Protein AF-A0A315AU97-F1 (afdb_monomer_lite)

pLDDT: mean 83.16, std 10.39, range [40.03, 94.81]

Organism: NCBI:txid2094558

Foldseek 3Di:
DLVLLVVCQPVVVVCPDPVNVVVNVVSVVVVVVVCVVPDVVCLLVLLQQQDAPVCSVVSSVVSVVVVVVVVVCLVVVCLQAQAAQDQVRGPPPHGHHVHNSVSSVVVSVVVVVVVVVVVVRDDRPPDHSCRSVVVVVVVVD

InterPro domains:
  IPR005828 Major facilitator, sugar transporter-like [PF00083] (1-132)
  IPR020846 Major facilitator superfamily domain [PS50850] (1-126)
  IPR036259 MFS transporter superfamily [G3DSA:1.20.1250.20] (1-141)
  IPR036259 MFS transporter superfamily [SSF103473] (2-133)

Structure (mmCIF, N/CA/C/O backbone):
data_AF-A0A315AU97-F1
#
_entry.id   AF-A0A315AU97-F1
#
loop_
_atom_site.group_PDB
_atom_site.id
_atom_site.type_symbol
_atom_site.label_atom_id
_atom_site.label_alt_id
_atom_site.label_comp_id
_atom_site.label_asym_id
_atom_site.label_entity_id
_atom_site.label_seq_id
_atom_site.pdbx_PDB_ins_code
_atom_site.Cartn_x
_atom_site.Cartn_y
_atom_site.Cartn_z
_atom_site.occupancy
_atom_site.B_iso_or_equiv
_atom_site.auth_seq_id
_atom_site.auth_comp_id
_atom_site.auth_asym_id
_atom_site.auth_atom_id
_atom_site.pdbx_PDB_model_num
ATOM 1 N N . MET A 1 1 ? -7.446 -0.098 -7.449 1.00 87.81 1 MET A N 1
ATOM 2 C CA . MET A 1 1 ? -6.026 0.328 -7.413 1.00 87.81 1 MET A CA 1
ATOM 3 C C . MET A 1 1 ? -5.069 -0.842 -7.680 1.00 87.81 1 MET A C 1
ATOM 5 O O . MET A 1 1 ? -4.270 -0.730 -8.598 1.00 87.81 1 MET A O 1
ATOM 9 N N . THR A 1 2 ? -5.175 -1.971 -6.967 1.00 88.75 2 THR A N 1
ATOM 10 C CA . THR A 1 2 ? -4.275 -3.143 -7.093 1.00 88.75 2 THR A CA 1
ATOM 11 C C . THR A 1 2 ? -4.133 -3.682 -8.519 1.00 88.75 2 THR A C 1
ATOM 13 O O . THR A 1 2 ? -3.020 -3.857 -9.005 1.00 88.75 2 THR A O 1
ATOM 16 N N . VAL A 1 3 ? -5.253 -3.871 -9.226 1.00 90.44 3 VAL A N 1
ATOM 17 C CA . VAL A 1 3 ? -5.264 -4.348 -10.623 1.00 90.44 3 VAL A CA 1
ATOM 18 C C . VAL A 1 3 ? -4.487 -3.405 -11.547 1.00 90.44 3 VAL A C 1
ATOM 20 O O . VAL A 1 3 ? -3.674 -3.860 -12.345 1.00 90.44 3 VAL A O 1
ATOM 23 N N . PHE A 1 4 ? -4.678 -2.091 -11.399 1.00 89.94 4 PHE A N 1
ATOM 24 C CA . PHE A 1 4 ? -3.976 -1.089 -12.205 1.00 89.94 4 PHE A CA 1
ATOM 25 C C . PHE A 1 4 ? -2.471 -1.055 -11.907 1.00 89.94 4 PHE A C 1
ATOM 27 O O . PHE A 1 4 ? -1.674 -0.932 -12.833 1.00 89.94 4 PHE A O 1
ATOM 34 N N . MET A 1 5 ? -2.062 -1.255 -10.647 1.00 87.94 5 MET A N 1
ATOM 35 C CA . MET A 1 5 ? -0.640 -1.376 -10.301 1.00 87.94 5 MET A CA 1
ATOM 36 C C . MET A 1 5 ? 0.016 -2.592 -10.957 1.00 87.94 5 MET A C 1
ATOM 38 O O . MET A 1 5 ? 1.093 -2.460 -11.535 1.00 87.94 5 MET A O 1
ATOM 42 N N . PHE A 1 6 ? -0.636 -3.757 -10.946 1.00 90.88 6 PHE A N 1
ATOM 43 C CA . PHE A 1 6 ? -0.111 -4.930 -11.650 1.00 90.88 6 PHE A CA 1
ATOM 44 C C . PHE A 1 6 ? -0.119 -4.750 -13.176 1.00 90.88 6 PHE A C 1
ATOM 46 O O . PHE A 1 6 ? 0.841 -5.145 -13.839 1.00 90.88 6 PHE A O 1
ATOM 53 N N . ALA A 1 7 ? -1.139 -4.088 -13.732 1.00 90.25 7 ALA A N 1
ATOM 54 C CA . ALA A 1 7 ? -1.206 -3.753 -15.157 1.00 90.25 7 ALA A CA 1
ATOM 55 C C . ALA A 1 7 ? -0.089 -2.789 -15.606 1.00 90.25 7 ALA A C 1
ATOM 57 O O . ALA A 1 7 ? 0.360 -2.860 -16.749 1.00 90.25 7 ALA A O 1
ATOM 58 N N . LEU A 1 8 ? 0.394 -1.919 -14.715 1.00 88.44 8 LEU A N 1
ATOM 59 C CA . LEU A 1 8 ? 1.582 -1.092 -14.950 1.00 88.44 8 LEU A CA 1
ATOM 60 C C . LEU A 1 8 ? 2.885 -1.892 -14.790 1.00 88.44 8 LEU A C 1
ATOM 62 O O . LEU A 1 8 ? 3.838 -1.677 -15.537 1.00 88.44 8 LEU A O 1
ATOM 66 N N . ALA A 1 9 ? 2.932 -2.818 -13.831 1.00 87.50 9 ALA A N 1
ATOM 67 C CA . ALA A 1 9 ? 4.147 -3.539 -13.462 1.00 87.50 9 ALA A CA 1
ATOM 68 C C . ALA A 1 9 ? 4.549 -4.647 -14.455 1.00 87.50 9 ALA A C 1
ATOM 70 O O . ALA A 1 9 ? 5.725 -4.775 -14.802 1.00 87.50 9 ALA A O 1
ATOM 71 N N . PHE A 1 10 ? 3.604 -5.469 -14.926 1.00 87.88 10 PHE A N 1
ATOM 72 C CA . PHE A 1 10 ? 3.925 -6.622 -15.782 1.00 87.88 10 PHE A CA 1
ATOM 73 C C . PHE A 1 10 ? 4.463 -6.203 -17.166 1.00 87.88 10 PHE A C 1
ATOM 75 O O . PHE A 1 10 ? 5.602 -6.556 -17.492 1.00 87.88 10 PHE A O 1
ATOM 82 N N . PRO A 1 11 ? 3.729 -5.399 -17.955 1.00 88.50 11 PRO A N 1
ATOM 83 C CA . PRO A 1 11 ? 4.203 -4.827 -19.217 1.00 88.50 11 PRO A CA 1
ATOM 84 C C . PRO A 1 11 ? 4.967 -3.497 -19.038 1.00 88.50 11 PRO A C 1
ATOM 86 O O . PRO A 1 11 ? 4.903 -2.628 -19.902 1.00 88.50 11 PRO A O 1
ATOM 89 N N . TYR A 1 12 ? 5.722 -3.314 -17.948 1.00 82.88 12 TYR A N 1
ATOM 90 C CA . TYR A 1 12 ? 6.432 -2.051 -17.675 1.00 82.88 12 TYR A CA 1
ATOM 91 C C . TYR A 1 12 ? 7.316 -1.575 -18.846 1.00 82.88 12 TYR A C 1
ATOM 93 O O . TYR A 1 12 ? 7.287 -0.404 -19.223 1.00 82.88 12 TYR A O 1
ATOM 101 N N . ASN A 1 13 ? 8.047 -2.494 -19.487 1.00 81.81 13 ASN A N 1
ATOM 102 C CA . ASN A 1 13 ? 8.911 -2.157 -20.624 1.00 81.81 13 ASN A CA 1
ATOM 103 C C . ASN A 1 13 ? 8.110 -1.663 -21.840 1.00 81.81 13 ASN A C 1
ATOM 105 O O . ASN A 1 13 ? 8.566 -0.766 -22.537 1.00 81.81 13 ASN A O 1
ATOM 109 N N . TYR A 1 14 ? 6.906 -2.203 -22.059 1.00 83.31 14 TYR A N 1
ATOM 110 C CA . TYR A 1 14 ? 6.012 -1.787 -23.142 1.00 83.31 14 TYR A CA 1
ATOM 111 C C . TYR A 1 14 ? 5.503 -0.357 -22.923 1.00 83.31 14 TYR A C 1
ATOM 113 O O . TYR A 1 14 ? 5.574 0.473 -23.825 1.00 83.31 14 TYR A O 1
ATOM 121 N N . TRP A 1 15 ? 5.075 -0.040 -21.700 1.00 82.19 15 TRP A N 1
ATOM 122 C CA . TRP A 1 15 ? 4.592 1.295 -21.341 1.00 82.19 15 TRP A CA 1
ATOM 123 C C . TRP A 1 15 ? 5.666 2.386 -21.395 1.00 82.19 15 TRP A C 1
ATOM 125 O O . TRP A 1 15 ? 5.348 3.548 -21.635 1.00 82.19 15 TRP A O 1
ATOM 135 N N . THR A 1 16 ? 6.928 2.018 -21.166 1.00 77.25 16 THR A N 1
ATOM 136 C CA . THR A 1 16 ? 8.052 2.970 -21.117 1.00 77.25 16 THR A CA 1
ATOM 137 C C . THR A 1 16 ? 8.551 3.359 -22.520 1.00 77.25 16 THR A C 1
ATOM 139 O O . THR A 1 16 ? 9.374 4.266 -22.660 1.00 77.25 16 THR A O 1
ATOM 142 N N . HIS A 1 17 ? 8.043 2.724 -23.586 1.00 84.38 17 HIS A N 1
ATOM 143 C CA . HIS A 1 17 ? 8.290 3.172 -24.957 1.00 84.38 17 HIS A CA 1
ATOM 144 C C . HIS A 1 17 ? 7.581 4.500 -25.249 1.00 84.38 17 HIS A C 1
ATOM 146 O O . HIS A 1 17 ? 6.454 4.735 -24.810 1.00 84.38 17 HIS A O 1
ATOM 152 N N . LYS A 1 18 ? 8.235 5.363 -26.042 1.00 77.88 18 LYS A N 1
ATOM 153 C CA . LYS A 1 18 ? 7.755 6.722 -26.353 1.00 77.88 18 LYS A CA 1
ATOM 154 C C . LYS A 1 18 ? 6.337 6.752 -26.939 1.00 77.88 18 LYS A C 1
ATOM 156 O O . LYS A 1 18 ? 5.602 7.695 -26.669 1.00 77.88 18 LYS A O 1
ATOM 161 N N . ASP A 1 19 ? 5.944 5.702 -27.654 1.00 83.25 19 ASP A N 1
ATOM 162 C CA . ASP A 1 19 ? 4.641 5.600 -28.319 1.00 83.25 19 ASP A CA 1
ATOM 163 C C . ASP A 1 19 ? 3.478 5.295 -27.353 1.00 83.25 19 ASP A C 1
ATOM 165 O O . ASP A 1 19 ? 2.314 5.505 -27.692 1.00 83.25 19 ASP A O 1
ATOM 169 N N . HIS A 1 20 ? 3.764 4.824 -26.132 1.00 86.00 20 HIS A N 1
ATOM 170 C CA . HIS A 1 20 ? 2.752 4.354 -25.171 1.00 86.00 20 HIS A CA 1
ATOM 171 C C . HIS A 1 20 ? 2.721 5.142 -23.854 1.00 86.00 20 HIS A C 1
ATOM 173 O O . HIS A 1 20 ? 1.964 4.799 -22.941 1.00 86.00 20 HIS A O 1
ATOM 179 N N . LEU A 1 21 ? 3.466 6.250 -23.774 1.00 85.94 21 LEU A N 1
ATOM 180 C CA . LEU A 1 21 ? 3.529 7.115 -22.590 1.00 85.94 21 LEU A CA 1
ATOM 181 C C . LEU A 1 21 ? 2.153 7.643 -22.162 1.00 85.94 21 LEU A C 1
ATOM 183 O O . LEU A 1 21 ? 1.869 7.722 -20.970 1.00 85.94 21 LEU A O 1
ATOM 187 N N . ILE A 1 22 ? 1.271 7.958 -23.116 1.00 89.19 22 ILE A N 1
ATOM 188 C CA . ILE A 1 22 ? -0.092 8.420 -22.808 1.00 89.19 22 ILE A CA 1
ATOM 189 C C . ILE A 1 22 ? -0.868 7.327 -22.060 1.00 89.19 22 ILE A C 1
ATOM 191 O O . ILE A 1 22 ? -1.515 7.607 -21.054 1.00 89.19 22 ILE A O 1
ATOM 195 N N . GLY A 1 23 ? -0.757 6.071 -22.502 1.00 87.75 23 GLY A N 1
ATOM 196 C CA . GLY A 1 23 ? -1.400 4.935 -21.840 1.00 87.75 23 GLY A CA 1
ATOM 197 C C . GLY A 1 23 ? -0.853 4.688 -20.433 1.00 87.75 23 GLY A C 1
ATOM 198 O O . GLY A 1 23 ? -1.631 4.449 -19.508 1.00 87.75 23 GLY A O 1
ATOM 199 N N . PHE A 1 24 ? 0.463 4.842 -20.247 1.00 88.19 24 PHE A N 1
ATOM 200 C CA . PHE A 1 24 ? 1.089 4.794 -18.924 1.00 88.19 24 PHE A CA 1
ATOM 201 C C . PHE A 1 24 ? 0.511 5.859 -17.987 1.00 88.19 24 PHE A C 1
ATOM 203 O O . PHE A 1 24 ? 0.091 5.537 -16.876 1.00 88.19 24 PHE A O 1
ATOM 210 N N . VAL A 1 25 ? 0.442 7.115 -18.443 1.00 90.12 25 VAL A N 1
ATOM 211 C CA . VAL A 1 25 ? -0.094 8.230 -17.649 1.00 90.12 25 VAL A CA 1
ATOM 212 C C . VAL A 1 25 ? -1.556 7.985 -17.293 1.00 90.12 25 VAL A C 1
ATOM 214 O O . VAL A 1 25 ? -1.915 8.132 -16.131 1.00 90.12 25 VAL A O 1
ATOM 217 N N . VAL A 1 26 ? -2.388 7.538 -18.237 1.00 92.88 26 VAL A N 1
ATOM 218 C CA . VAL A 1 26 ? -3.807 7.239 -17.973 1.00 92.88 26 VAL A CA 1
ATOM 219 C C . VAL A 1 26 ? -3.963 6.147 -16.912 1.00 92.88 26 VAL A C 1
ATOM 221 O O . VAL A 1 26 ? -4.714 6.326 -15.953 1.00 92.88 26 VAL A O 1
ATOM 224 N N . LEU A 1 27 ? -3.238 5.032 -17.030 1.00 91.44 27 LEU A N 1
ATOM 225 C CA . LEU A 1 27 ? -3.283 3.950 -16.039 1.00 91.44 27 LEU A CA 1
ATOM 226 C C . LEU A 1 27 ? -2.754 4.393 -14.670 1.00 91.44 27 LEU A C 1
ATOM 228 O O . LEU A 1 27 ? -3.305 4.008 -13.633 1.00 91.44 27 LEU A O 1
ATOM 232 N N . TYR A 1 28 ? -1.712 5.222 -14.651 1.00 90.12 28 TYR A N 1
ATOM 233 C CA . TYR A 1 28 ? -1.177 5.807 -13.427 1.00 90.12 28 TYR A CA 1
ATOM 234 C C . TYR A 1 28 ? -2.191 6.752 -12.764 1.00 90.12 28 TYR A C 1
ATOM 236 O O . TYR A 1 28 ? -2.467 6.626 -11.569 1.00 90.12 28 TYR A O 1
ATOM 244 N N . SER A 1 29 ? -2.837 7.624 -13.539 1.00 92.31 29 SER A N 1
ATOM 245 C CA . SER A 1 29 ? -3.907 8.506 -13.066 1.00 92.31 29 SER A CA 1
ATOM 246 C C . SER A 1 29 ? -5.102 7.721 -12.531 1.00 92.31 29 SER A C 1
ATOM 248 O O . SER A 1 29 ? -5.605 8.047 -11.459 1.00 92.31 29 SER A O 1
ATOM 250 N N . LEU A 1 30 ? -5.524 6.650 -13.210 1.00 93.00 30 LEU A N 1
ATOM 251 C CA . LEU A 1 30 ? -6.584 5.764 -12.717 1.00 93.00 30 LEU A CA 1
ATOM 252 C C . LEU A 1 30 ? -6.181 5.074 -11.412 1.00 93.00 30 LEU A C 1
ATOM 254 O O . LEU A 1 30 ? -6.987 4.978 -10.486 1.00 93.00 30 LEU A O 1
ATOM 258 N N . THR A 1 31 ? -4.925 4.637 -11.296 1.00 91.62 31 THR A N 1
ATOM 259 C CA . THR A 1 31 ? -4.398 4.082 -10.043 1.00 91.62 31 THR A CA 1
ATOM 260 C C . THR A 1 31 ? -4.555 5.084 -8.903 1.00 91.62 31 THR A C 1
ATOM 262 O O . THR A 1 31 ? -5.095 4.724 -7.856 1.00 91.62 31 THR A O 1
ATOM 265 N N . PHE A 1 32 ? -4.150 6.338 -9.118 1.00 90.25 32 PHE A N 1
ATOM 266 C CA . PHE A 1 32 ? -4.255 7.400 -8.119 1.00 90.25 32 PHE A CA 1
ATOM 267 C C . PHE A 1 32 ? -5.710 7.772 -7.806 1.00 90.25 32 PHE A C 1
ATOM 269 O O . PHE A 1 32 ? -6.068 7.951 -6.643 1.00 90.25 32 PHE A O 1
ATOM 276 N N . PHE A 1 33 ? -6.578 7.818 -8.815 1.00 93.12 33 PHE A N 1
ATOM 277 C CA . PHE A 1 33 ? -8.009 8.052 -8.634 1.00 93.12 33 PHE A CA 1
ATOM 278 C C . PHE A 1 33 ? -8.628 7.007 -7.698 1.00 93.12 33 PHE A C 1
ATOM 280 O O . PHE A 1 33 ? -9.215 7.361 -6.679 1.00 93.12 33 PHE A O 1
ATOM 287 N N . PHE A 1 34 ? -8.424 5.715 -7.974 1.00 92.12 34 PHE A N 1
ATOM 288 C CA . PHE A 1 34 ? -8.964 4.645 -7.131 1.00 92.12 34 PHE A CA 1
ATOM 289 C C . PHE A 1 34 ? -8.282 4.533 -5.766 1.00 92.12 34 PHE A C 1
ATOM 291 O O . PHE A 1 34 ? -8.901 4.030 -4.831 1.00 92.12 34 PHE A O 1
ATOM 298 N N . ALA A 1 35 ? -7.029 4.973 -5.636 1.00 90.12 35 ALA A N 1
ATOM 299 C CA . ALA A 1 35 ? -6.372 5.077 -4.337 1.00 90.12 35 ALA A CA 1
ATOM 300 C C . ALA A 1 35 ? -7.105 6.080 -3.436 1.00 90.12 35 ALA A C 1
ATOM 302 O O . ALA A 1 35 ? -7.352 5.790 -2.268 1.00 90.12 35 ALA A O 1
ATOM 303 N N . ASN A 1 36 ? -7.498 7.228 -3.996 1.00 90.69 36 ASN A N 1
ATOM 304 C CA . ASN A 1 36 ? -8.193 8.278 -3.257 1.00 90.69 36 ASN A CA 1
ATOM 305 C C . ASN A 1 36 ? -9.679 7.976 -3.039 1.00 90.69 36 ASN A C 1
ATOM 307 O O . ASN A 1 36 ? -10.190 8.221 -1.952 1.00 90.69 36 ASN A O 1
ATOM 311 N N . PHE A 1 37 ? -10.352 7.408 -4.042 1.00 89.06 37 PHE A N 1
ATOM 312 C CA . PHE A 1 37 ? -11.776 7.075 -3.972 1.00 89.06 37 PHE A CA 1
ATOM 313 C C . PHE A 1 37 ? -12.097 5.968 -2.954 1.00 89.06 37 PHE A C 1
ATOM 315 O O . PHE A 1 37 ? -13.186 5.962 -2.394 1.00 89.06 37 PHE A O 1
ATOM 322 N N . GLY A 1 38 ? -11.173 5.029 -2.720 1.00 88.38 38 GLY A N 1
ATOM 323 C CA . GLY A 1 38 ? -11.382 3.923 -1.783 1.00 88.38 38 GLY A CA 1
ATOM 324 C C . GLY A 1 38 ? -10.454 3.999 -0.569 1.00 88.38 38 GLY A C 1
ATOM 325 O O . GLY A 1 38 ? -10.806 4.660 0.406 1.00 88.38 38 GLY A O 1
ATOM 326 N N . PRO A 1 39 ? -9.271 3.351 -0.611 1.00 88.00 39 PRO A N 1
ATOM 327 C CA . PRO A 1 39 ? -8.448 3.123 0.579 1.00 88.00 39 PRO A CA 1
ATOM 328 C C . PRO A 1 39 ? -8.053 4.388 1.345 1.00 88.00 39 PRO A C 1
ATOM 330 O O . PRO A 1 39 ? -8.052 4.378 2.573 1.00 88.00 39 PRO A O 1
ATOM 333 N N . ASN A 1 40 ? -7.730 5.481 0.647 1.00 88.38 40 ASN A N 1
ATOM 334 C CA . ASN A 1 40 ? -7.347 6.727 1.310 1.00 88.38 40 ASN A CA 1
ATOM 335 C C . ASN A 1 40 ? -8.491 7.231 2.202 1.00 88.38 40 ASN A C 1
ATOM 337 O O . ASN A 1 40 ? -8.318 7.351 3.408 1.00 88.38 40 ASN A O 1
ATOM 341 N N . ALA A 1 41 ? -9.690 7.406 1.641 1.00 88.00 41 ALA A N 1
ATOM 342 C CA . ALA A 1 41 ? -10.848 7.863 2.402 1.00 88.00 41 ALA A CA 1
ATOM 343 C C . ALA A 1 41 ? -11.245 6.876 3.514 1.00 88.00 41 ALA A C 1
ATOM 345 O O . ALA A 1 41 ? -11.425 7.277 4.665 1.00 88.00 41 ALA A O 1
ATOM 346 N N . THR A 1 42 ? -11.336 5.578 3.209 1.00 86.50 42 THR A N 1
ATOM 347 C CA . THR A 1 42 ? -11.810 4.581 4.181 1.00 86.50 42 THR A CA 1
ATOM 348 C C . THR A 1 42 ? -10.857 4.417 5.360 1.00 86.50 42 THR A C 1
ATOM 350 O O . THR A 1 42 ? -11.322 4.271 6.484 1.00 86.50 42 THR A O 1
ATOM 353 N N . THR A 1 43 ? -9.537 4.500 5.157 1.00 85.81 43 THR A N 1
ATOM 354 C CA . THR A 1 43 ? -8.563 4.381 6.263 1.00 85.81 43 THR A CA 1
ATOM 355 C C . THR A 1 43 ? -8.647 5.518 7.284 1.00 85.81 43 THR A C 1
ATOM 357 O O . THR A 1 43 ? -8.256 5.315 8.431 1.00 85.81 43 THR A O 1
ATOM 360 N N . PHE A 1 44 ? -9.197 6.679 6.915 1.00 84.62 44 PHE A N 1
ATOM 361 C CA . PHE A 1 44 ? -9.479 7.764 7.860 1.00 84.62 44 PHE A CA 1
ATOM 362 C C . PHE A 1 44 ? -10.833 7.614 8.556 1.00 84.62 44 PHE A C 1
ATOM 364 O O . PHE A 1 44 ? -10.942 7.907 9.747 1.00 84.62 44 PHE A O 1
ATOM 371 N N . VAL A 1 45 ? -11.856 7.158 7.829 1.00 86.12 45 VAL A N 1
ATOM 372 C CA . VAL A 1 45 ? -13.235 7.064 8.337 1.00 86.12 45 VAL A CA 1
ATOM 373 C C . VAL A 1 45 ? -13.413 5.866 9.270 1.00 86.12 45 VAL A C 1
ATOM 375 O O . VAL A 1 45 ? -13.899 6.013 10.387 1.00 86.12 45 VAL A O 1
ATOM 378 N N . VAL A 1 46 ? -12.945 4.691 8.855 1.00 85.56 46 VAL A N 1
ATOM 379 C CA . VAL A 1 46 ? -13.162 3.409 9.543 1.00 85.56 46 VAL A CA 1
ATOM 380 C C . VAL A 1 46 ? -12.705 3.422 11.016 1.00 85.56 46 VAL A C 1
ATOM 382 O O . VAL A 1 46 ? -13.485 3.020 11.878 1.00 85.56 46 VAL A O 1
ATOM 385 N N . PRO A 1 47 ? -11.508 3.931 11.379 1.00 81.81 47 PRO A N 1
ATOM 386 C CA . PRO A 1 47 ? -11.112 4.048 12.785 1.00 81.81 47 PRO A CA 1
ATOM 387 C C . PRO A 1 47 ? -12.047 4.930 13.622 1.00 81.81 47 PRO A C 1
ATOM 389 O O . PRO A 1 47 ? -12.234 4.685 14.810 1.00 81.81 47 PRO A O 1
ATOM 392 N N . ALA A 1 48 ? -12.630 5.976 13.032 1.00 81.56 48 ALA A N 1
ATOM 393 C CA . ALA A 1 48 ? -13.552 6.852 13.751 1.00 81.56 48 ALA A CA 1
A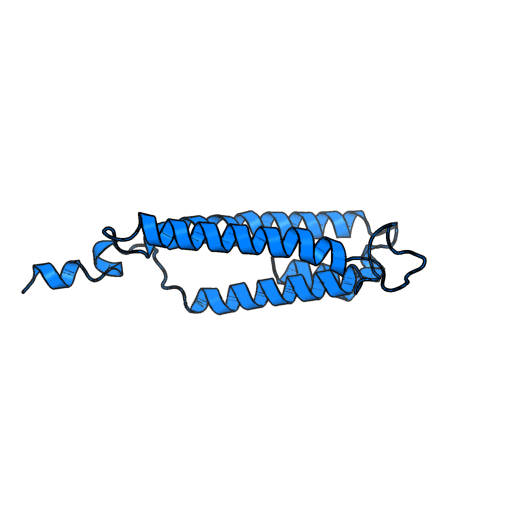TOM 394 C C . ALA A 1 48 ? -14.908 6.176 14.030 1.00 81.56 48 ALA A C 1
ATOM 396 O O . ALA A 1 48 ? -15.556 6.523 15.018 1.00 81.56 48 ALA A O 1
ATOM 397 N N . GLU A 1 49 ? -15.306 5.217 13.190 1.00 81.00 49 GLU A N 1
ATOM 398 C CA . GLU A 1 49 ? -16.594 4.518 13.269 1.00 81.00 49 GLU A CA 1
ATOM 399 C C . GLU A 1 49 ? -16.544 3.199 14.050 1.00 81.00 49 GLU A C 1
ATOM 401 O O . GLU A 1 49 ? -17.559 2.782 14.593 1.00 81.00 49 GLU A O 1
ATOM 406 N N . ILE A 1 50 ? -15.388 2.534 14.127 1.00 81.25 50 ILE A N 1
ATOM 407 C CA . ILE A 1 50 ? -15.272 1.224 14.795 1.00 81.25 50 ILE A CA 1
ATOM 408 C C . ILE A 1 50 ? -14.833 1.356 16.255 1.00 81.25 50 ILE A C 1
ATOM 410 O O . ILE A 1 50 ? -15.181 0.517 17.083 1.00 81.25 50 ILE A O 1
ATOM 414 N N . PHE A 1 51 ? -14.050 2.382 16.603 1.00 81.56 51 PHE A N 1
ATOM 415 C CA . PHE A 1 51 ? -13.536 2.490 17.966 1.00 81.56 51 PHE A CA 1
ATOM 416 C C . PHE A 1 51 ? -14.597 2.995 18.962 1.00 81.56 51 PHE A C 1
ATOM 418 O O . PHE A 1 51 ? -15.282 3.988 18.679 1.00 81.56 51 PHE A O 1
ATOM 425 N N . PRO A 1 52 ? -14.681 2.378 20.162 1.00 75.44 52 PRO A N 1
ATOM 426 C CA . PRO A 1 52 ? -15.642 2.755 21.195 1.00 75.44 52 PRO A CA 1
ATOM 427 C C . PRO A 1 52 ? -15.457 4.215 21.607 1.00 75.44 52 PRO A C 1
ATOM 429 O O . PRO A 1 52 ? -14.327 4.718 21.667 1.00 75.44 52 PRO A O 1
ATOM 432 N N . ALA A 1 53 ? -16.558 4.902 21.921 1.00 76.94 53 ALA A N 1
ATOM 433 C CA . ALA A 1 53 ? -16.562 6.347 22.155 1.00 76.94 53 ALA A CA 1
ATOM 434 C C . ALA A 1 53 ? -15.544 6.773 23.228 1.00 76.94 53 ALA A C 1
ATOM 436 O O . ALA A 1 53 ? -14.830 7.762 23.047 1.00 76.94 53 ALA A O 1
ATOM 437 N N . ARG A 1 54 ? -15.402 5.969 24.291 1.00 74.69 54 ARG A N 1
ATOM 438 C CA . ARG A 1 54 ? -14.473 6.212 25.405 1.00 74.69 54 ARG A CA 1
ATOM 439 C C . ARG A 1 54 ? -12.993 6.227 24.999 1.00 74.69 54 ARG A C 1
ATOM 441 O O . ARG A 1 54 ? -12.206 6.938 25.616 1.00 74.69 54 ARG A O 1
ATOM 448 N N . LEU A 1 55 ? -12.598 5.459 23.979 1.00 79.06 55 LEU A N 1
ATOM 449 C CA . LEU A 1 55 ? -11.191 5.291 23.569 1.00 79.06 55 LEU A CA 1
ATOM 450 C C . LEU A 1 55 ? -10.899 5.815 22.156 1.00 79.06 55 LEU A C 1
ATOM 452 O O . LEU A 1 55 ? -9.748 5.777 21.713 1.00 79.06 55 LEU A O 1
ATOM 456 N N . ARG A 1 56 ? -11.911 6.347 21.460 1.00 80.06 56 ARG A N 1
ATOM 457 C CA . ARG A 1 56 ? -11.832 6.764 20.054 1.00 80.06 56 ARG A CA 1
ATOM 458 C C . ARG A 1 56 ? -10.640 7.664 19.758 1.00 80.06 56 ARG A C 1
ATOM 460 O O . ARG A 1 56 ? -9.928 7.400 18.801 1.00 80.06 56 ARG A O 1
ATOM 467 N N . SER A 1 57 ? -10.399 8.695 20.570 1.00 83.44 57 SER A N 1
ATOM 468 C CA . SER A 1 57 ? -9.294 9.642 20.343 1.00 83.44 57 SER A CA 1
ATOM 469 C C . SER A 1 57 ? -7.925 8.950 20.368 1.00 83.44 57 SER A C 1
ATOM 471 O O . SER A 1 57 ? -7.118 9.127 19.455 1.00 83.44 57 SER A O 1
ATOM 473 N N . THR A 1 58 ? -7.686 8.088 21.360 1.00 87.38 58 THR A N 1
ATOM 474 C CA . THR A 1 58 ? -6.428 7.344 21.499 1.00 87.38 58 THR A CA 1
ATOM 475 C C . THR A 1 58 ? -6.241 6.357 20.352 1.00 87.38 58 THR A C 1
ATOM 477 O O . THR A 1 58 ? -5.197 6.356 19.700 1.00 87.38 58 THR A O 1
ATOM 480 N N . CYS A 1 59 ? -7.257 5.540 20.069 1.00 84.38 59 CYS A N 1
ATOM 481 C CA . CYS A 1 59 ? -7.178 4.520 19.028 1.00 84.38 59 CYS A CA 1
ATOM 482 C C . CYS A 1 59 ? -7.073 5.147 17.627 1.00 84.38 59 CYS A C 1
ATOM 484 O O . CYS A 1 59 ? -6.221 4.737 16.841 1.00 84.38 59 CYS A O 1
ATOM 486 N N . HIS A 1 60 ? -7.842 6.202 17.342 1.00 87.06 60 HIS A N 1
ATOM 487 C CA . HIS A 1 60 ? -7.728 6.968 16.098 1.00 87.06 60 HIS A CA 1
ATOM 488 C C . HIS A 1 60 ? -6.344 7.617 15.961 1.00 87.06 60 HIS A C 1
ATOM 490 O O . HIS A 1 60 ? -5.749 7.575 14.885 1.00 87.06 60 HIS A O 1
ATOM 496 N N . GLY A 1 61 ? -5.787 8.157 17.051 1.00 89.62 61 GLY A N 1
ATOM 497 C CA . GLY A 1 61 ? -4.431 8.707 17.076 1.00 89.62 61 GLY A CA 1
ATOM 498 C C . GLY A 1 61 ? -3.359 7.668 16.735 1.00 89.62 61 GLY A C 1
ATOM 499 O O . GLY A 1 61 ? -2.478 7.942 15.918 1.00 89.62 61 GLY A O 1
ATOM 500 N N . ILE A 1 62 ? -3.460 6.458 17.295 1.00 91.38 62 ILE A N 1
ATOM 501 C CA . ILE A 1 62 ? -2.550 5.344 16.986 1.00 91.38 62 ILE A CA 1
ATOM 502 C C . ILE A 1 62 ? -2.695 4.918 15.518 1.00 91.38 62 ILE A C 1
ATOM 504 O O . ILE A 1 62 ? -1.685 4.776 14.825 1.00 91.38 62 ILE A O 1
ATOM 508 N N . SER A 1 63 ? -3.923 4.778 15.009 1.00 88.56 63 SER A N 1
ATOM 509 C CA . SER A 1 63 ? -4.171 4.463 13.595 1.00 88.56 63 SER A CA 1
ATOM 510 C C . SER A 1 63 ? -3.590 5.527 12.657 1.00 88.56 63 SER A C 1
ATOM 512 O O . SER A 1 63 ? -2.923 5.192 11.677 1.00 88.56 63 SER A O 1
ATOM 514 N N . ALA A 1 64 ? -3.762 6.811 12.983 1.00 89.38 64 ALA A N 1
ATOM 515 C CA . ALA A 1 64 ? -3.191 7.913 12.215 1.00 89.38 64 ALA A CA 1
ATOM 516 C C . ALA A 1 64 ? -1.652 7.907 12.253 1.00 89.38 64 ALA A C 1
ATOM 518 O O . ALA A 1 64 ? -1.006 8.132 11.227 1.00 89.38 64 ALA A O 1
ATOM 519 N N . ALA A 1 65 ? -1.049 7.623 13.412 1.00 93.62 65 ALA A N 1
ATOM 520 C CA . ALA A 1 65 ? 0.401 7.502 13.549 1.00 93.62 65 ALA A CA 1
ATOM 521 C C . ALA A 1 65 ? 0.956 6.338 12.710 1.00 93.62 65 ALA A C 1
ATOM 523 O O . ALA A 1 65 ? 1.943 6.522 11.996 1.00 93.62 65 ALA A O 1
ATOM 524 N N . ALA A 1 66 ? 0.292 5.178 12.721 1.00 93.00 66 ALA A N 1
ATOM 525 C CA . ALA A 1 66 ? 0.665 4.029 11.897 1.00 93.00 66 ALA A CA 1
ATOM 526 C C . ALA A 1 66 ? 0.608 4.358 10.394 1.00 93.00 66 ALA A C 1
ATOM 528 O O . ALA A 1 66 ? 1.545 4.040 9.659 1.00 93.00 66 ALA A O 1
ATOM 529 N N . GLY A 1 67 ? -0.432 5.070 9.944 1.00 89.81 67 GLY A N 1
ATOM 530 C CA . GLY A 1 67 ? -0.539 5.541 8.559 1.00 89.81 67 GLY A CA 1
ATOM 531 C C . GLY A 1 67 ? 0.611 6.472 8.157 1.00 89.81 67 GLY A C 1
ATOM 532 O O . GLY A 1 67 ? 1.213 6.301 7.095 1.00 89.81 67 GLY A O 1
ATOM 533 N N . LYS A 1 68 ? 0.984 7.417 9.031 1.00 94.06 68 LYS A N 1
ATOM 534 C CA . LYS A 1 68 ? 2.123 8.322 8.793 1.00 94.06 68 LYS A CA 1
ATOM 535 C C . LYS A 1 68 ? 3.461 7.582 8.759 1.00 94.06 68 LYS A C 1
ATOM 537 O O . LYS A 1 68 ? 4.276 7.863 7.884 1.00 94.06 68 LYS A O 1
ATOM 542 N N . LEU A 1 69 ? 3.678 6.618 9.656 1.00 94.81 69 LEU A N 1
ATOM 543 C CA . LEU A 1 69 ? 4.874 5.769 9.633 1.00 94.81 69 LEU A CA 1
ATOM 544 C C . LEU A 1 69 ? 4.960 4.966 8.331 1.00 94.81 69 LEU A C 1
ATOM 546 O O . LEU A 1 69 ? 6.014 4.943 7.698 1.00 94.81 69 LEU A O 1
ATOM 550 N N . GLY A 1 70 ? 3.848 4.379 7.884 1.00 91.94 70 GLY A N 1
ATOM 551 C CA . GLY A 1 70 ? 3.772 3.695 6.593 1.00 91.94 70 GLY A CA 1
ATOM 552 C C . GLY A 1 70 ? 4.121 4.615 5.420 1.00 91.94 70 GLY A C 1
ATOM 553 O O . GLY A 1 70 ? 4.890 4.225 4.543 1.00 91.94 70 GLY A O 1
ATOM 554 N N . ALA A 1 71 ? 3.635 5.860 5.433 1.00 91.88 71 ALA A N 1
ATOM 555 C CA . ALA A 1 71 ? 3.970 6.855 4.415 1.00 91.88 71 ALA A CA 1
ATOM 556 C C . ALA A 1 71 ? 5.465 7.213 4.412 1.00 91.88 71 ALA A C 1
ATOM 558 O O . ALA A 1 71 ? 6.058 7.313 3.340 1.00 91.88 71 ALA A O 1
ATOM 559 N N . MET A 1 72 ? 6.096 7.350 5.584 1.00 94.19 72 MET A N 1
ATOM 560 C CA . MET A 1 72 ? 7.543 7.581 5.683 1.00 94.19 72 MET A CA 1
ATOM 561 C C . MET A 1 72 ? 8.340 6.400 5.122 1.00 94.19 72 MET A C 1
ATOM 563 O O . MET A 1 72 ? 9.227 6.595 4.291 1.00 94.19 72 MET A O 1
ATOM 567 N N . VAL A 1 73 ? 8.002 5.173 5.532 1.00 92.81 73 VAL A N 1
ATOM 568 C CA . VAL A 1 73 ? 8.655 3.954 5.029 1.00 92.81 73 VAL A CA 1
ATOM 569 C C . VAL A 1 73 ? 8.461 3.821 3.521 1.00 92.81 73 VAL A C 1
ATOM 571 O O . VAL A 1 73 ? 9.403 3.468 2.823 1.00 92.81 73 VAL A O 1
ATOM 574 N N . GLY A 1 74 ? 7.280 4.150 2.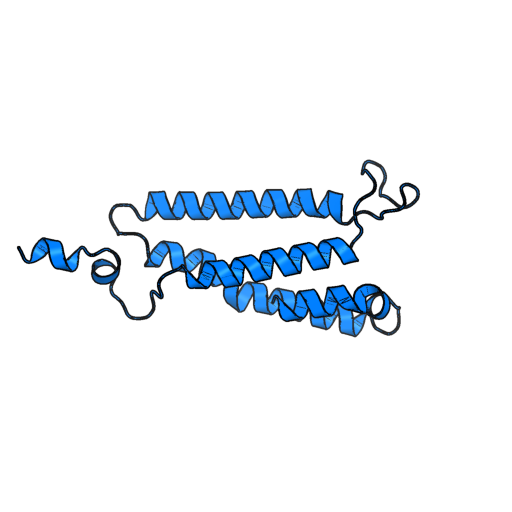999 1.00 91.50 74 GLY A N 1
ATOM 575 C CA . GLY A 1 74 ? 7.020 4.168 1.563 1.00 91.50 74 GLY A CA 1
ATOM 576 C C . GLY A 1 74 ? 7.861 5.217 0.833 1.00 91.50 74 GLY A C 1
ATOM 577 O O . GLY A 1 74 ? 8.562 4.883 -0.117 1.00 91.50 74 GLY A O 1
ATOM 578 N N . ALA A 1 75 ? 7.839 6.469 1.290 1.00 90.50 75 ALA A N 1
ATOM 579 C CA . ALA A 1 75 ? 8.546 7.570 0.639 1.00 90.50 75 ALA A CA 1
ATOM 580 C C . ALA A 1 75 ? 10.056 7.316 0.563 1.00 90.50 75 ALA A C 1
ATOM 582 O O . ALA A 1 75 ? 10.637 7.397 -0.517 1.00 90.50 75 ALA A O 1
ATOM 583 N N . PHE A 1 76 ? 10.685 6.952 1.682 1.00 89.69 76 PHE A N 1
ATOM 584 C CA . PHE A 1 76 ? 12.116 6.662 1.693 1.00 89.69 76 PHE A CA 1
ATOM 585 C C . PHE A 1 76 ? 12.408 5.286 1.094 1.00 89.69 76 PHE A C 1
ATOM 587 O O . PHE A 1 76 ? 13.237 5.175 0.201 1.00 89.69 76 PHE A O 1
ATOM 594 N N . GLY A 1 77 ? 11.702 4.235 1.506 1.00 88.44 77 GLY A N 1
ATOM 595 C CA . GLY A 1 77 ? 11.948 2.874 1.030 1.00 88.44 77 GLY A CA 1
ATOM 596 C C . GLY A 1 77 ? 11.862 2.757 -0.490 1.00 88.44 77 GLY A C 1
ATOM 597 O O . GLY A 1 77 ? 12.780 2.226 -1.112 1.00 88.44 77 GLY A O 1
ATOM 598 N N . PHE A 1 78 ? 10.821 3.313 -1.116 1.00 87.44 78 PHE A N 1
ATOM 599 C CA . PHE A 1 78 ? 10.704 3.276 -2.575 1.00 87.44 78 PHE A CA 1
ATOM 600 C C . PHE A 1 78 ? 11.692 4.195 -3.289 1.00 87.44 78 PHE A C 1
ATOM 602 O O . PHE A 1 78 ? 12.118 3.835 -4.383 1.00 87.44 78 PHE A O 1
ATOM 609 N N . LEU A 1 79 ? 12.124 5.301 -2.677 1.00 86.44 79 LEU A N 1
ATOM 610 C CA . LEU A 1 79 ? 13.186 6.146 -3.232 1.00 86.44 79 LEU A CA 1
ATOM 611 C C . LEU A 1 79 ? 14.495 5.362 -3.419 1.00 86.44 79 LEU A C 1
ATOM 613 O O . LEU A 1 79 ? 15.133 5.481 -4.4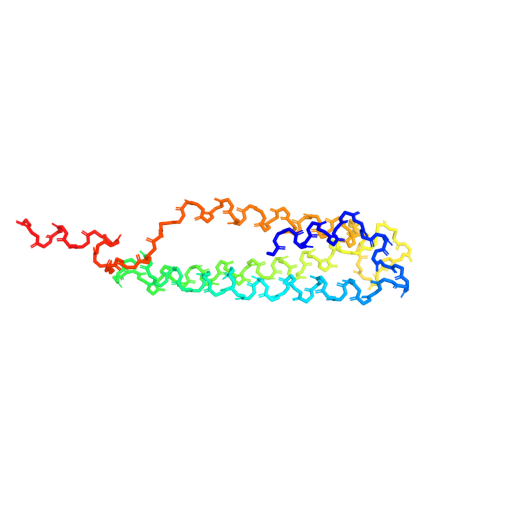62 1.00 86.44 79 LEU A O 1
ATOM 617 N N . TYR A 1 80 ? 14.859 4.515 -2.450 1.00 85.00 80 TYR A N 1
ATOM 618 C CA . TYR A 1 80 ? 16.033 3.639 -2.553 1.00 85.00 80 TYR A CA 1
ATOM 619 C C . TYR A 1 80 ? 15.771 2.412 -3.443 1.00 85.00 80 TYR A C 1
ATOM 621 O O . TYR A 1 80 ? 16.624 2.027 -4.239 1.00 85.00 80 TYR A O 1
ATOM 629 N N . LEU A 1 81 ? 14.593 1.787 -3.342 1.00 86.06 81 LEU A N 1
ATOM 630 C CA . LEU A 1 81 ? 14.283 0.555 -4.080 1.00 86.06 81 LEU A CA 1
ATOM 631 C C . LEU A 1 81 ? 14.091 0.782 -5.584 1.00 86.06 81 LEU A C 1
ATOM 633 O O . LEU A 1 81 ? 14.470 -0.084 -6.373 1.00 86.06 81 LEU A O 1
ATOM 637 N N . ALA A 1 82 ? 13.512 1.913 -5.990 1.00 86.31 82 ALA A N 1
ATOM 638 C CA . ALA A 1 82 ? 13.204 2.196 -7.391 1.00 86.31 82 ALA A CA 1
ATOM 639 C C . ALA A 1 82 ? 14.445 2.519 -8.237 1.00 86.31 82 ALA A C 1
ATOM 641 O O . ALA A 1 82 ? 14.346 2.538 -9.467 1.00 86.31 82 ALA A O 1
ATOM 642 N N . GLN A 1 83 ? 15.604 2.721 -7.598 1.00 87.50 83 GLN A N 1
ATOM 643 C CA . GLN A 1 83 ? 16.869 2.966 -8.282 1.00 87.50 83 GLN A CA 1
ATOM 644 C C . GLN A 1 83 ? 17.214 1.816 -9.243 1.00 87.50 83 GLN A C 1
ATOM 646 O O . GLN A 1 83 ? 16.906 0.651 -8.958 1.00 87.50 83 GLN A O 1
ATOM 651 N N . PRO A 1 84 ? 17.861 2.108 -10.384 1.00 81.06 84 PRO A N 1
ATOM 652 C CA . PRO A 1 84 ? 18.322 1.089 -11.317 1.00 81.06 84 PRO A CA 1
ATOM 653 C C . PRO A 1 84 ? 19.199 0.026 -10.644 1.00 81.06 84 PRO A C 1
ATOM 655 O O . PRO A 1 84 ? 19.990 0.321 -9.750 1.00 81.06 84 PRO A O 1
ATOM 658 N N . GLN A 1 85 ? 19.091 -1.217 -11.121 1.00 77.62 85 GLN A N 1
ATOM 659 C CA . GLN A 1 85 ? 19.933 -2.327 -10.652 1.00 77.62 85 GLN A CA 1
ATOM 660 C C . GLN A 1 85 ? 21.404 -2.156 -11.061 1.00 77.62 85 GLN A C 1
ATOM 662 O O . GLN A 1 85 ? 22.307 -2.706 -10.434 1.00 77.62 85 GLN A O 1
ATOM 667 N N . ASP A 1 86 ? 21.644 -1.393 -12.126 1.00 76.69 86 ASP A N 1
ATOM 668 C CA . ASP A 1 86 ? 22.977 -1.060 -12.600 1.00 76.69 86 ASP A CA 1
ATOM 669 C C . ASP A 1 86 ? 23.529 0.132 -11.808 1.00 76.69 86 ASP A C 1
ATOM 671 O O . ASP A 1 86 ? 23.023 1.251 -11.913 1.00 76.69 86 ASP A O 1
ATOM 675 N N . LYS A 1 87 ? 24.599 -0.111 -11.040 1.00 68.75 87 LYS A N 1
ATOM 676 C CA . LYS A 1 87 ? 25.285 0.908 -10.227 1.00 68.75 87 LYS A CA 1
ATOM 677 C C . LYS A 1 87 ? 25.765 2.106 -11.047 1.00 68.75 87 LYS A C 1
ATOM 679 O O . LYS A 1 87 ? 25.910 3.184 -10.489 1.00 68.75 87 LYS A O 1
ATOM 684 N N . THR A 1 88 ? 26.007 1.933 -12.346 1.00 71.00 88 THR A N 1
ATOM 685 C CA . THR A 1 88 ? 26.467 3.018 -13.227 1.00 71.00 88 THR A CA 1
ATOM 686 C C . THR A 1 88 ? 25.352 3.984 -13.634 1.00 71.00 88 THR A C 1
ATOM 688 O O . THR A 1 88 ? 25.637 5.077 -14.116 1.00 71.00 88 THR A O 1
ATOM 691 N N . LYS A 1 89 ? 24.087 3.591 -13.435 1.00 74.12 89 LYS A N 1
ATOM 692 C CA . LYS A 1 89 ? 22.890 4.372 -13.783 1.00 74.12 89 LYS A CA 1
ATOM 693 C C . LYS A 1 89 ? 22.092 4.821 -12.560 1.00 74.12 89 LYS A C 1
ATOM 695 O O . LYS A 1 89 ? 21.097 5.520 -12.727 1.00 74.12 89 LYS A O 1
ATOM 700 N N . ALA A 1 90 ? 22.490 4.388 -11.363 1.00 74.31 90 ALA A N 1
ATOM 701 C CA . ALA A 1 90 ? 21.903 4.851 -10.114 1.00 74.31 90 ALA A CA 1
ATOM 702 C C . ALA A 1 90 ? 22.224 6.335 -9.893 1.00 74.31 90 ALA A C 1
ATOM 704 O O . ALA A 1 90 ? 23.305 6.804 -10.260 1.00 74.31 90 ALA A O 1
ATOM 705 N N . GLU A 1 91 ? 21.284 7.079 -9.309 1.00 73.88 91 GLU A N 1
ATOM 706 C CA . GLU A 1 91 ? 21.509 8.487 -8.989 1.00 73.88 91 GLU A CA 1
ATOM 707 C C . GLU A 1 91 ? 22.676 8.654 -8.007 1.00 73.88 91 GLU A C 1
ATOM 709 O O . GLU A 1 91 ? 22.886 7.844 -7.099 1.00 73.88 91 GLU A O 1
ATOM 714 N N . ALA A 1 92 ? 23.445 9.732 -8.185 1.00 69.56 92 ALA A N 1
ATOM 715 C CA . ALA A 1 92 ? 24.602 10.022 -7.350 1.00 69.56 92 ALA A CA 1
ATOM 716 C C . ALA A 1 92 ? 24.184 10.151 -5.874 1.00 69.56 92 ALA A C 1
ATOM 718 O O . ALA A 1 92 ? 23.422 11.044 -5.511 1.00 69.56 92 ALA A O 1
ATOM 719 N N . GLY A 1 93 ? 24.698 9.255 -5.028 1.00 73.69 93 GLY A N 1
ATOM 720 C CA . GLY A 1 93 ? 24.371 9.192 -3.600 1.00 73.69 93 GLY A CA 1
ATOM 721 C C . GLY A 1 93 ? 23.440 8.042 -3.201 1.00 73.69 93 GLY A C 1
ATOM 722 O O . GLY A 1 93 ? 23.287 7.804 -2.004 1.00 73.69 93 GLY A O 1
ATOM 723 N N . PHE A 1 94 ? 22.887 7.283 -4.155 1.00 74.31 94 PHE A N 1
ATOM 724 C CA . PHE A 1 94 ? 22.042 6.120 -3.872 1.00 74.31 94 PHE A CA 1
ATOM 725 C C . PHE A 1 94 ? 22.713 4.786 -4.257 1.00 74.31 94 PHE A C 1
ATOM 727 O O . PHE A 1 94 ? 23.411 4.703 -5.269 1.00 74.31 94 PHE A O 1
ATOM 734 N N . PRO A 1 95 ? 22.520 3.708 -3.470 1.00 79.19 95 PRO A N 1
ATOM 735 C CA . PRO A 1 95 ? 22.913 2.362 -3.874 1.00 79.19 95 PRO A CA 1
ATOM 736 C C . PRO A 1 95 ? 22.038 1.856 -5.033 1.00 79.19 95 PRO A C 1
ATOM 738 O O . PRO A 1 95 ? 20.918 2.322 -5.232 1.00 79.19 95 PRO A O 1
ATOM 741 N N . ALA A 1 96 ? 22.531 0.854 -5.771 1.00 80.62 96 ALA A N 1
ATOM 742 C CA . ALA A 1 96 ? 21.721 0.166 -6.776 1.00 80.62 96 ALA A CA 1
ATOM 743 C C . ALA A 1 96 ? 20.477 -0.461 -6.131 1.00 80.62 96 ALA A C 1
ATOM 745 O O . ALA A 1 96 ? 20.581 -1.188 -5.138 1.00 80.62 96 ALA A O 1
ATOM 746 N N . GLY A 1 97 ? 19.317 -0.162 -6.710 1.00 83.25 97 GLY A N 1
ATOM 747 C CA . GLY A 1 97 ? 18.022 -0.637 -6.243 1.00 83.25 97 GLY A CA 1
ATOM 748 C C . GLY A 1 97 ? 17.577 -1.901 -6.970 1.00 83.25 97 GLY A C 1
ATOM 749 O O . GLY A 1 97 ? 18.336 -2.551 -7.688 1.00 83.25 97 GLY A O 1
ATOM 750 N N . ILE A 1 98 ? 16.306 -2.251 -6.795 1.00 85.12 98 ILE A N 1
ATOM 751 C CA . ILE A 1 98 ? 15.661 -3.366 -7.500 1.00 85.12 98 ILE A CA 1
ATOM 752 C C . ILE A 1 98 ? 15.027 -2.920 -8.826 1.00 85.12 98 ILE A C 1
ATOM 754 O O . ILE A 1 98 ? 14.603 -3.769 -9.610 1.00 85.12 98 ILE A O 1
ATOM 758 N N . GLY A 1 99 ? 14.987 -1.612 -9.093 1.00 86.12 99 GLY A N 1
ATOM 759 C CA . GLY A 1 99 ? 14.409 -1.002 -10.284 1.00 86.12 99 GLY A CA 1
ATOM 760 C C . GLY A 1 99 ? 12.898 -0.782 -10.197 1.00 86.12 99 GLY A C 1
ATOM 761 O O . GLY A 1 99 ? 12.165 -1.523 -9.538 1.00 86.12 99 GLY A O 1
ATOM 762 N N . VAL A 1 100 ? 12.420 0.218 -10.944 1.00 86.69 100 VAL A N 1
ATOM 763 C CA . VAL A 1 100 ? 11.021 0.685 -10.939 1.00 86.69 100 VAL A CA 1
ATOM 764 C C . VAL A 1 100 ? 10.010 -0.441 -11.177 1.00 86.69 100 VAL A C 1
ATOM 766 O O . VAL A 1 100 ? 9.005 -0.516 -10.474 1.00 86.69 100 VAL A O 1
ATOM 769 N N . LYS A 1 101 ? 10.280 -1.363 -12.114 1.00 87.50 101 LYS A N 1
ATOM 770 C CA . LYS A 1 101 ? 9.399 -2.513 -12.378 1.00 87.50 101 LYS A CA 1
ATOM 771 C C . LYS A 1 101 ? 9.158 -3.346 -11.117 1.00 87.50 101 LYS A C 1
ATOM 773 O O . LYS A 1 101 ? 8.014 -3.627 -10.773 1.00 87.50 101 LYS A O 1
ATOM 778 N N . ASN A 1 102 ? 10.229 -3.738 -10.429 1.00 86.69 102 ASN A N 1
ATOM 779 C CA . ASN A 1 102 ? 10.128 -4.581 -9.240 1.00 86.69 102 ASN A CA 1
ATOM 780 C C . ASN A 1 102 ? 9.516 -3.804 -8.070 1.00 86.69 102 ASN A C 1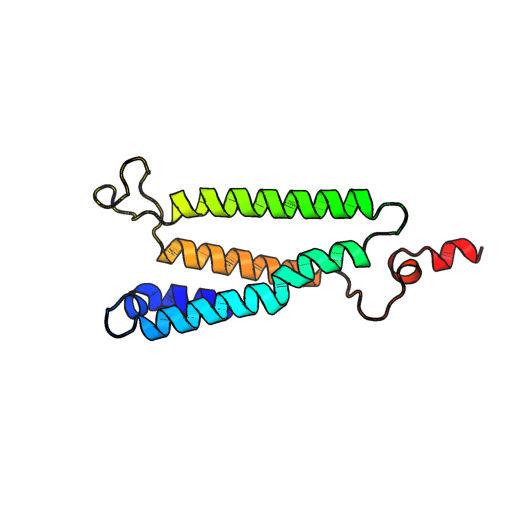
ATOM 782 O O . ASN A 1 102 ? 8.702 -4.355 -7.333 1.00 86.69 102 ASN A O 1
ATOM 786 N N . SER A 1 103 ? 9.811 -2.508 -7.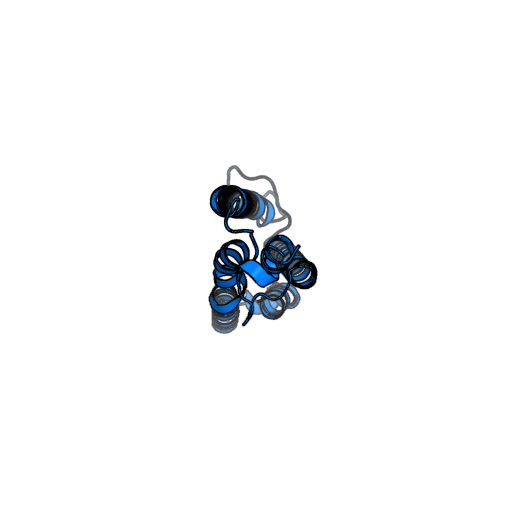949 1.00 89.50 103 SER A N 1
ATOM 787 C CA . SER A 1 103 ? 9.150 -1.624 -6.984 1.00 89.50 103 SER A CA 1
ATOM 788 C C . SER A 1 103 ? 7.634 -1.545 -7.196 1.00 89.50 103 SER A C 1
ATOM 790 O O . SER A 1 103 ? 6.885 -1.623 -6.224 1.00 89.50 103 SER A O 1
ATOM 792 N N . LEU A 1 104 ? 7.162 -1.462 -8.445 1.00 89.62 104 LEU A N 1
ATOM 793 C CA . LEU A 1 104 ? 5.728 -1.486 -8.763 1.00 89.62 104 LEU A CA 1
ATOM 794 C C . LEU A 1 104 ? 5.072 -2.827 -8.396 1.00 89.62 104 LEU A C 1
ATOM 796 O O . LEU A 1 104 ? 3.941 -2.831 -7.913 1.00 89.62 104 LEU A O 1
ATOM 800 N N . ILE A 1 105 ? 5.775 -3.954 -8.567 1.00 91.19 105 ILE A N 1
ATOM 801 C CA . ILE A 1 105 ? 5.287 -5.272 -8.120 1.00 91.19 105 ILE A CA 1
ATOM 802 C C . ILE A 1 105 ? 5.151 -5.299 -6.595 1.00 91.19 105 ILE A C 1
ATOM 804 O O . ILE A 1 105 ? 4.107 -5.706 -6.090 1.00 91.19 105 ILE A O 1
ATOM 808 N N . VAL A 1 106 ? 6.168 -4.833 -5.861 1.00 91.75 106 VAL A N 1
ATOM 809 C CA . VAL A 1 106 ? 6.131 -4.763 -4.390 1.00 91.75 106 VAL A CA 1
ATOM 810 C C . VAL A 1 106 ? 4.966 -3.889 -3.918 1.00 91.75 106 VAL A C 1
ATOM 812 O O . VAL A 1 106 ? 4.205 -4.31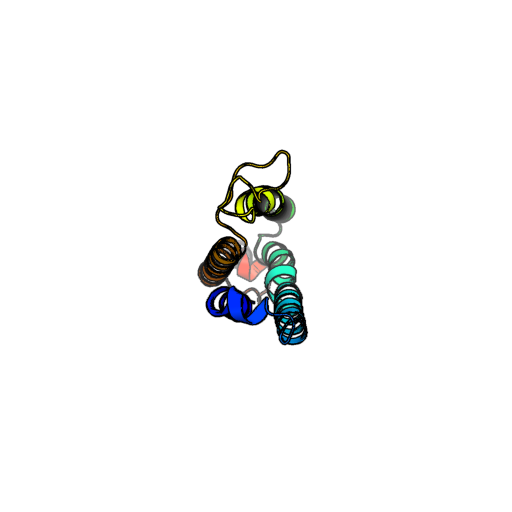6 -3.053 1.00 91.75 106 VAL A O 1
ATOM 815 N N . LEU A 1 107 ? 4.758 -2.714 -4.525 1.00 90.69 107 LEU A N 1
ATOM 816 C CA . LEU A 1 107 ? 3.595 -1.861 -4.246 1.00 90.69 107 LEU A CA 1
ATOM 817 C C . LEU A 1 107 ? 2.268 -2.580 -4.518 1.00 90.69 107 LEU A C 1
ATOM 819 O O . LEU A 1 107 ? 1.345 -2.498 -3.707 1.00 90.69 107 LEU A O 1
ATOM 823 N N . GLY A 1 108 ? 2.177 -3.311 -5.631 1.00 91.00 108 GLY A N 1
ATOM 824 C CA . GLY A 1 108 ? 1.012 -4.126 -5.967 1.00 91.00 108 GLY A CA 1
ATOM 825 C C . GLY A 1 108 ? 0.717 -5.194 -4.912 1.00 91.00 108 GLY A C 1
ATOM 826 O O . GLY A 1 108 ? -0.434 -5.347 -4.502 1.00 91.00 108 GLY A O 1
ATOM 827 N N . VAL A 1 109 ? 1.747 -5.885 -4.415 1.00 93.06 109 VAL A N 1
ATOM 828 C CA . VAL A 1 109 ? 1.618 -6.889 -3.345 1.00 93.06 109 VAL A CA 1
ATOM 829 C C . VAL A 1 109 ? 1.181 -6.244 -2.031 1.00 93.06 109 VAL A C 1
ATOM 831 O O . VAL A 1 109 ? 0.246 -6.738 -1.410 1.00 93.06 109 VAL A O 1
ATOM 834 N N . VAL A 1 110 ? 1.784 -5.124 -1.623 1.00 92.69 110 VAL A N 1
ATOM 835 C CA . VAL A 1 110 ? 1.383 -4.396 -0.402 1.00 92.69 110 VAL A CA 1
ATOM 836 C C . VAL A 1 110 ? -0.082 -3.958 -0.480 1.00 92.69 110 VAL A C 1
ATOM 838 O O . VAL A 1 110 ? -0.829 -4.113 0.483 1.00 92.69 110 VAL A O 1
ATOM 841 N N . ASN A 1 111 ? -0.528 -3.481 -1.643 1.00 91.88 111 ASN A N 1
ATOM 842 C CA . ASN A 1 111 ? -1.924 -3.111 -1.875 1.00 91.88 111 ASN A CA 1
ATOM 843 C C . ASN A 1 111 ? -2.867 -4.323 -1.798 1.00 91.88 111 ASN A C 1
ATOM 845 O O . ASN A 1 111 ? -3.947 -4.252 -1.213 1.00 91.88 111 ASN A O 1
ATOM 849 N N . PHE A 1 112 ? -2.450 -5.461 -2.357 1.00 92.19 112 PHE A N 1
ATOM 850 C CA . PHE A 1 112 ? -3.201 -6.709 -2.252 1.00 92.19 112 PHE A CA 1
ATOM 851 C C . PHE A 1 112 ? -3.296 -7.210 -0.804 1.00 92.19 112 PHE A C 1
ATOM 853 O O . PHE A 1 112 ? -4.373 -7.603 -0.369 1.00 92.19 112 PHE A O 1
ATOM 860 N N . LEU A 1 113 ? -2.213 -7.133 -0.028 1.00 93.19 113 LEU A N 1
ATOM 861 C CA . LEU A 1 113 ? -2.244 -7.442 1.403 1.00 93.19 113 LEU A CA 1
ATOM 862 C C . LEU A 1 113 ? -3.197 -6.506 2.156 1.00 93.19 113 LEU A C 1
ATOM 864 O O . LEU A 1 113 ? -3.971 -6.974 2.984 1.00 93.19 113 LEU A O 1
ATOM 868 N N . GLY A 1 114 ? -3.202 -5.210 1.833 1.00 90.12 114 GLY A N 1
ATOM 869 C CA . GLY A 1 114 ? -4.160 -4.249 2.391 1.00 90.12 114 GLY A CA 1
ATOM 870 C C . GLY A 1 114 ? -5.618 -4.641 2.128 1.00 90.12 114 GLY A C 1
ATOM 871 O O . GLY A 1 114 ? -6.447 -4.602 3.037 1.00 90.12 114 GLY A O 1
ATOM 872 N N . LEU A 1 115 ? -5.921 -5.099 0.909 1.00 90.50 115 LEU A N 1
ATOM 873 C CA . LEU A 1 115 ? -7.234 -5.652 0.567 1.00 90.50 115 LEU A CA 1
ATOM 874 C C . LEU A 1 115 ? -7.574 -6.879 1.428 1.00 90.50 115 LEU A C 1
ATOM 876 O O . LEU A 1 115 ? -8.683 -6.960 1.947 1.00 90.50 115 LEU A O 1
ATOM 880 N N . LEU A 1 116 ? -6.629 -7.805 1.620 1.00 92.94 116 LEU A N 1
ATOM 881 C CA . LEU A 1 116 ? -6.846 -8.983 2.465 1.00 92.94 116 LEU A CA 1
ATOM 882 C C . LEU A 1 116 ? -7.116 -8.603 3.927 1.00 92.94 116 LEU A C 1
ATOM 884 O O . LEU A 1 116 ? -8.044 -9.130 4.535 1.00 92.94 116 LEU A O 1
ATOM 888 N N . PHE A 1 117 ? -6.352 -7.657 4.477 1.00 89.38 117 PHE A N 1
ATOM 889 C CA . PHE A 1 117 ? -6.558 -7.172 5.843 1.00 89.38 117 PHE A CA 1
ATOM 890 C C . PHE A 1 117 ? -7.876 -6.420 6.019 1.00 89.38 117 PHE A C 1
ATOM 892 O O . PHE A 1 117 ? -8.440 -6.440 7.108 1.00 89.38 117 PHE A O 1
ATOM 899 N N . THR A 1 118 ? -8.413 -5.820 4.955 1.00 88.25 118 THR A N 1
ATOM 900 C CA . THR A 1 118 ? -9.716 -5.147 5.008 1.00 88.25 118 THR A CA 1
ATOM 901 C C . THR A 1 118 ? -10.849 -6.131 5.324 1.00 88.25 118 THR A C 1
ATOM 903 O O . THR A 1 118 ? -11.786 -5.751 6.012 1.00 88.25 118 THR A O 1
ATOM 906 N N . PHE A 1 119 ? -10.750 -7.411 4.943 1.00 86.88 119 PHE A N 1
ATOM 907 C CA . PHE A 1 119 ? -11.758 -8.418 5.317 1.00 86.88 119 PHE A CA 1
ATOM 908 C C . PHE A 1 119 ? -11.818 -8.715 6.823 1.00 86.88 119 PHE A C 1
ATOM 910 O O . PHE A 1 119 ? -12.827 -9.232 7.295 1.00 86.88 119 PHE A O 1
ATOM 917 N N . PHE A 1 120 ? -10.764 -8.399 7.581 1.00 86.31 120 PHE A N 1
ATOM 918 C CA . PHE A 1 120 ? -10.762 -8.532 9.041 1.00 86.31 120 PHE A CA 1
ATOM 919 C C . PHE A 1 120 ? -11.389 -7.329 9.751 1.00 86.31 120 PHE A C 1
ATOM 921 O O . PHE A 1 120 ? -11.616 -7.379 10.959 1.00 86.31 120 PHE A O 1
ATOM 928 N N . VAL A 1 121 ? -11.654 -6.243 9.024 1.00 84.75 121 VAL A N 1
ATOM 929 C CA . VAL A 1 121 ? -12.257 -5.035 9.576 1.00 84.75 121 VAL A CA 1
ATOM 930 C C . VAL A 1 121 ? -13.782 -5.182 9.529 1.00 84.75 121 VAL A C 1
ATOM 932 O O . VAL A 1 121 ? -14.327 -5.458 8.459 1.00 84.75 121 VAL A O 1
ATOM 935 N N . PRO A 1 122 ? -14.495 -5.011 10.658 1.00 79.31 122 PRO A N 1
ATOM 936 C CA . PRO A 1 122 ? -15.948 -5.091 10.662 1.00 79.31 122 PRO A CA 1
ATOM 937 C C . PRO A 1 122 ? -16.562 -3.932 9.867 1.00 79.31 122 PRO A C 1
ATOM 939 O O . PRO A 1 122 ? -16.141 -2.786 9.991 1.00 79.31 122 PRO A O 1
ATOM 942 N N . GLU A 1 123 ? -17.584 -4.237 9.068 1.00 80.81 123 GLU A N 1
ATOM 943 C CA . GLU A 1 123 ? -18.346 -3.235 8.319 1.00 80.81 123 GLU A CA 1
ATOM 944 C C . GLU A 1 123 ? -19.153 -2.352 9.285 1.00 80.81 123 GLU A C 1
ATOM 946 O O . GLU A 1 123 ? -19.977 -2.857 10.060 1.00 80.81 123 GLU A O 1
ATOM 951 N N . SER A 1 124 ? -18.908 -1.041 9.232 1.00 74.19 124 SER A N 1
ATOM 952 C CA . SER A 1 124 ? -19.534 -0.029 10.090 1.00 74.19 124 SER A CA 1
ATOM 953 C C . SER A 1 124 ? -20.849 0.514 9.525 1.00 74.19 124 SER A C 1
ATOM 955 O O . SER A 1 124 ? -21.625 1.139 10.252 1.00 74.19 124 SER A O 1
ATOM 957 N N . LYS A 1 125 ? -21.148 0.275 8.240 1.00 76.12 125 LYS A N 1
ATOM 958 C CA . LYS A 1 125 ? -22.315 0.857 7.569 1.00 76.12 125 LYS A CA 1
ATOM 959 C C . LYS A 1 125 ? -23.639 0.493 8.251 1.00 76.12 125 LYS A C 1
ATOM 961 O O . LYS A 1 125 ? -24.084 -0.653 8.215 1.00 76.12 125 LYS A O 1
ATOM 966 N N . GLY A 1 126 ? -24.322 1.519 8.760 1.00 69.69 126 GLY A N 1
ATOM 967 C CA . GLY A 1 126 ? -25.696 1.429 9.263 1.00 69.69 126 GLY A CA 1
ATOM 968 C C . GLY A 1 126 ? -25.842 0.876 10.682 1.00 69.69 126 GLY A C 1
ATOM 969 O O . GLY A 1 126 ? -26.969 0.596 11.077 1.00 69.69 126 GLY A O 1
ATOM 970 N N . LYS A 1 127 ? -24.744 0.728 11.430 1.00 71.44 127 LYS A N 1
ATOM 971 C CA . LYS A 1 127 ? -24.759 0.357 12.852 1.00 71.44 127 LYS A CA 1
ATOM 972 C C . LYS A 1 127 ? -24.480 1.576 13.721 1.00 71.44 127 LYS A C 1
ATOM 974 O O . LYS A 1 127 ? -23.687 2.435 13.323 1.00 71.44 127 LYS A O 1
ATOM 979 N N . SER A 1 128 ? -25.117 1.664 14.888 1.00 73.50 128 SER A N 1
ATOM 980 C CA . SER A 1 128 ? -24.755 2.708 15.853 1.00 73.50 128 SER A CA 1
ATOM 981 C C . SER A 1 128 ? -23.390 2.402 16.478 1.00 73.50 128 SER A C 1
ATOM 983 O O . SER A 1 128 ? -22.914 1.264 16.482 1.00 73.50 128 SER A O 1
ATOM 985 N N . LEU A 1 129 ? -22.741 3.437 17.007 1.00 64.06 129 LEU A N 1
ATOM 986 C CA . LEU A 1 129 ? -21.469 3.280 17.705 1.00 64.06 129 LEU A CA 1
ATOM 987 C C . LEU A 1 129 ? -21.613 2.400 18.948 1.00 64.06 129 LEU A C 1
ATOM 989 O O . LEU A 1 129 ? -20.698 1.629 19.215 1.00 64.06 129 LEU A O 1
ATOM 993 N N . GLU A 1 130 ? -22.748 2.480 19.652 1.00 63.44 130 GLU A N 1
ATOM 994 C CA . GLU A 1 130 ? -23.020 1.639 20.823 1.00 63.44 130 GLU A CA 1
ATOM 995 C C . GLU A 1 130 ? -23.217 0.161 20.443 1.00 63.44 130 GLU A C 1
ATOM 997 O O . GLU A 1 130 ? -22.804 -0.732 21.182 1.00 63.44 130 GLU A O 1
ATOM 1002 N N . GLU A 1 131 ? -23.790 -0.114 19.265 1.00 64.88 131 GLU A N 1
ATOM 1003 C CA . GLU A 1 131 ? -23.957 -1.481 18.751 1.00 64.88 131 GLU A CA 1
ATOM 1004 C C . GLU A 1 131 ? -22.623 -2.108 18.319 1.00 64.88 131 GLU A C 1
ATOM 1006 O O . GLU A 1 131 ? -22.414 -3.311 18.481 1.00 64.88 131 GLU A O 1
ATOM 1011 N N . LEU A 1 132 ? -21.714 -1.302 17.759 1.00 68.25 132 LEU A N 1
ATOM 1012 C CA . LEU A 1 132 ? -20.364 -1.726 17.368 1.00 68.25 132 LEU A CA 1
ATOM 1013 C C . LEU A 1 132 ? -19.425 -1.874 18.572 1.00 68.25 132 LEU A C 1
ATOM 1015 O O . LEU A 1 132 ? -18.581 -2.771 18.567 1.00 68.25 132 LEU A O 1
ATOM 1019 N N . SER A 1 133 ? -19.562 -1.017 19.590 1.00 63.47 133 SER A N 1
ATOM 1020 C CA . SER A 1 133 ? -18.771 -1.072 20.825 1.00 63.47 133 SER A CA 1
ATOM 1021 C C . SER A 1 133 ? -19.289 -2.091 21.842 1.00 63.47 133 SER A C 1
ATOM 1023 O O . SER A 1 133 ? -18.552 -2.443 22.761 1.00 63.47 133 SER A O 1
ATOM 1025 N N . GLY A 1 134 ? -20.524 -2.576 21.680 1.00 61.22 134 GLY A N 1
ATOM 1026 C CA . GLY A 1 134 ? -21.191 -3.461 22.636 1.00 61.22 134 GLY A CA 1
ATOM 1027 C C . GLY A 1 134 ? -21.772 -2.736 23.856 1.00 61.22 134 GLY A C 1
ATOM 1028 O O . GLY A 1 134 ? -22.324 -3.398 24.734 1.00 61.22 134 GLY A O 1
ATOM 1029 N N . GLU A 1 135 ? -21.706 -1.400 23.898 1.00 62.12 135 GLU A N 1
ATOM 1030 C CA . GLU A 1 135 ? -22.200 -0.570 25.008 1.00 62.12 135 GLU A CA 1
ATOM 1031 C C . GLU A 1 135 ? -23.733 -0.672 25.179 1.00 62.12 135 GLU A C 1
ATOM 1033 O O . GLU A 1 135 ? -24.236 -0.498 26.283 1.00 62.12 135 GLU A O 1
ATOM 1038 N N . THR A 1 136 ? -24.494 -1.062 24.145 1.00 54.84 136 THR A N 1
ATOM 1039 C CA . THR A 1 136 ? -25.960 -1.258 24.245 1.00 54.84 136 THR A CA 1
ATOM 1040 C C . THR A 1 136 ? -26.375 -2.427 25.154 1.00 54.84 136 THR A C 1
ATOM 1042 O O . THR A 1 136 ? -27.506 -2.451 25.642 1.00 54.84 136 THR A O 1
ATOM 1045 N N . ASN A 1 137 ? -25.498 -3.413 25.374 1.00 53.34 137 ASN A N 1
ATOM 1046 C CA . ASN A 1 137 ? -25.817 -4.589 26.192 1.00 53.34 137 ASN A CA 1
ATOM 1047 C C . ASN A 1 137 ? -25.478 -4.394 27.678 1.00 53.34 137 ASN A C 1
ATOM 1049 O O . ASN A 1 137 ? -26.100 -5.041 28.510 1.00 53.34 137 ASN A O 1
ATOM 1053 N N . GLU A 1 138 ? -24.541 -3.502 28.019 1.00 53.47 138 GLU A N 1
ATOM 1054 C CA . GLU A 1 138 ? -24.149 -3.244 29.415 1.00 53.47 138 GLU A CA 1
ATOM 1055 C C . GLU A 1 138 ? -25.171 -2.385 30.180 1.00 53.47 138 GLU A C 1
ATOM 1057 O O . GLU A 1 138 ? -25.217 -2.440 31.402 1.00 53.47 138 GLU A O 1
ATOM 1062 N N . GLU A 1 139 ? -26.017 -1.614 29.487 1.00 51.94 139 GLU A N 1
ATOM 1063 C CA . GLU A 1 139 ? -27.069 -0.797 30.121 1.00 51.94 139 GLU A CA 1
ATOM 1064 C C . GLU A 1 139 ? -28.384 -1.564 30.374 1.00 51.94 139 GLU A C 1
ATOM 1066 O O . GLU A 1 139 ? -29.345 -0.991 30.893 1.00 51.94 139 GLU A O 1
ATOM 1071 N N . ARG A 1 140 ? -28.466 -2.844 29.981 1.00 46.88 140 ARG A N 1
ATOM 1072 C CA . ARG A 1 140 ? -29.682 -3.676 30.085 1.00 46.88 140 ARG A CA 1
ATOM 1073 C C . ARG A 1 140 ? -29.675 -4.722 31.205 1.00 46.88 140 ARG A C 1
ATOM 1075 O O . ARG A 1 140 ? -30.706 -5.378 31.362 1.00 46.88 140 ARG A O 1
ATOM 1082 N N . ASP A 1 141 ? -28.595 -4.824 31.975 1.00 40.03 141 ASP A N 1
ATOM 1083 C CA . ASP A 1 141 ? -28.462 -5.674 33.172 1.00 40.03 141 ASP A CA 1
ATOM 1084 C C . ASP A 1 141 ? -28.308 -4.818 34.445 1.00 40.03 141 ASP A C 1
ATOM 1086 O O . ASP A 1 141 ? -28.800 -5.254 35.514 1.00 40.03 141 ASP A O 1
#

Radius of gyration: 20.17 Å; chains: 1; bounding box: 56×19×62 Å

Sequence (141 aa):
MTVFMFALAFPYNYWTHKDHLIGFVVLYSLTFFFANFGPNATTFVVPAEIFPARLRSTCHGISAAAGKLGAMVGAFGFLYLAQPQDKTKAEAGFPAGIGVKNSLIVLGVVNFLGLLFTFFVPESKGKSLEELSGETNEERD

Secondary structure (DSSP, 8-state):
-HHHHHHHHTTHHHHTSGGGHHHHHHHHHHHHHHHIIIIIHHHHHHHHHHS-TTTHHHHHHHHHHHHHHHHHHHHHHHHHHTS-SSTTTSPTT----S-HHHHHHHHHHHHHHHHHHHTTSPP-TT--HHHHHTHHHHT--